Protein AF-A0ABD5DE57-F1 (afdb_monomer_lite)

Foldseek 3Di:
DAAEDEEDQDADAPVVVLVVLVVVLPDPHQEYEYEDADDPVRHNDDPVSRVVSQVVSVVSNHHYHYHDYPDPDDPVD

Secondary structure (DSSP, 8-state):
---EEPPP-S---HHHHHHHHHHHTTSS-SEEEES--S-SSS-SS-HHHHHHHHHHHHHTT-EEEE---SS---TT-

Organism: Acinetobacter baumannii (NCBI:txid470)

Structure (mmCIF, N/CA/C/O backbone):
data_AF-A0ABD5DE57-F1
#
_entry.id   AF-A0ABD5DE57-F1
#
loop_
_atom_site.group_PDB
_atom_site.id
_atom_site.type_symbol
_atom_site.label_atom_id
_atom_site.label_alt_id
_atom_site.label_comp_id
_atom_site.label_asym_id
_atom_site.label_entity_id
_atom_site.label_seq_id
_atom_site.pdbx_PDB_ins_code
_atom_site.Cartn_x
_atom_site.Cartn_y
_atom_site.Cartn_z
_atom_site.occupancy
_atom_site.B_iso_or_equiv
_atom_site.auth_seq_id
_atom_site.auth_comp_id
_atom_site.auth_asym_id
_atom_site.auth_atom_id
_atom_site.pdbx_PDB_model_num
ATOM 1 N N . MET A 1 1 ? -16.191 12.304 12.106 1.00 81.31 1 MET A N 1
ATOM 2 C CA . MET A 1 1 ? -15.919 11.936 10.697 1.00 81.31 1 MET A CA 1
ATOM 3 C C . MET A 1 1 ? -14.824 10.886 10.701 1.00 81.31 1 MET A C 1
ATOM 5 O O . MET A 1 1 ? -13.966 10.998 11.564 1.00 81.31 1 MET A O 1
ATOM 9 N N . LYS A 1 2 ? -14.877 9.881 9.816 1.00 90.50 2 LYS A N 1
ATOM 10 C CA . LYS A 1 2 ? -13.795 8.896 9.657 1.00 90.50 2 LYS A CA 1
ATOM 11 C C .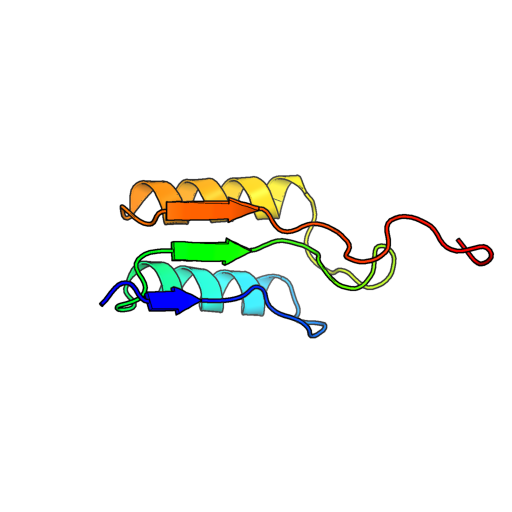 LYS A 1 2 ? -12.942 9.273 8.451 1.00 90.50 2 LYS A C 1
ATOM 13 O O . LYS A 1 2 ? -13.489 9.375 7.354 1.00 90.50 2 LYS A O 1
ATOM 18 N N . TYR A 1 3 ? -11.648 9.491 8.649 1.00 96.75 3 TYR A N 1
ATOM 19 C CA . TYR A 1 3 ? -10.729 9.876 7.575 1.00 96.75 3 TYR A CA 1
ATOM 20 C C . TYR A 1 3 ? -9.944 8.669 7.063 1.00 96.75 3 TYR A C 1
ATOM 22 O O . TYR A 1 3 ? -9.647 7.734 7.806 1.00 96.75 3 TYR A O 1
ATOM 30 N N . SER A 1 4 ? -9.613 8.678 5.774 1.00 98.00 4 SER A N 1
ATOM 31 C CA . SER A 1 4 ? -8.863 7.603 5.120 1.00 98.00 4 SER A CA 1
ATOM 32 C C . SER A 1 4 ? -7.689 8.161 4.327 1.00 98.00 4 SER A C 1
ATOM 34 O O . SER A 1 4 ? -7.840 9.162 3.627 1.00 98.00 4 SER A O 1
ATOM 36 N N . LEU A 1 5 ? -6.545 7.485 4.414 1.00 98.06 5 LEU A N 1
ATOM 37 C CA . LEU A 1 5 ? -5.376 7.727 3.574 1.00 98.06 5 LEU A CA 1
ATOM 38 C C . LEU A 1 5 ? -5.338 6.688 2.450 1.00 98.06 5 LEU A C 1
ATOM 40 O O . LEU A 1 5 ? -5.291 5.493 2.733 1.00 98.06 5 LEU A O 1
ATOM 44 N N . GLY A 1 6 ? -5.375 7.134 1.193 1.00 97.50 6 GLY A N 1
ATOM 45 C CA . GLY A 1 6 ? -5.285 6.253 0.022 1.00 97.50 6 GLY A CA 1
ATOM 46 C C . GLY A 1 6 ? -3.878 5.673 -0.202 1.00 97.50 6 GLY A C 1
ATOM 47 O O . GLY A 1 6 ? -2.914 6.189 0.368 1.00 97.50 6 GLY A O 1
ATOM 48 N N . PRO A 1 7 ? -3.742 4.636 -1.054 1.00 96.69 7 PRO A N 1
ATOM 49 C CA . PRO A 1 7 ? -2.439 4.078 -1.394 1.00 96.69 7 PRO A CA 1
ATOM 50 C C . P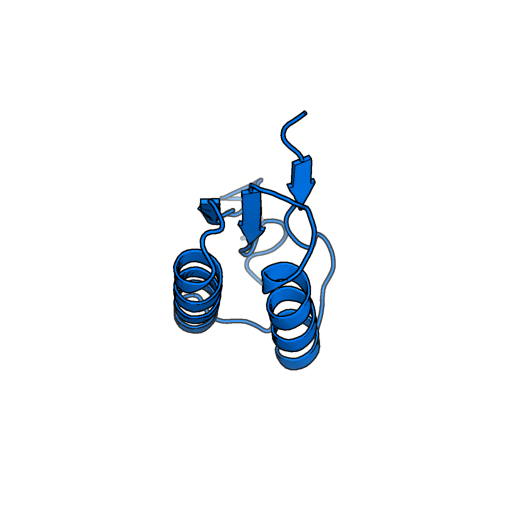RO A 1 7 ? -1.647 5.051 -2.276 1.00 96.69 7 PRO A C 1
ATOM 52 O O . PRO A 1 7 ? -2.213 5.865 -3.009 1.00 96.69 7 PRO A O 1
ATOM 55 N N . VAL A 1 8 ? -0.320 4.944 -2.240 1.00 96.12 8 VAL A N 1
ATOM 56 C CA . VAL A 1 8 ? 0.565 5.746 -3.095 1.00 96.12 8 VAL A CA 1
ATOM 57 C C . VAL A 1 8 ? 0.414 5.309 -4.557 1.00 96.12 8 VAL A C 1
ATOM 59 O O . VAL A 1 8 ? 0.608 4.144 -4.888 1.00 96.12 8 VAL A O 1
ATOM 62 N N . LEU A 1 9 ? 0.081 6.258 -5.437 1.00 95.00 9 LEU A N 1
ATOM 63 C CA . LEU A 1 9 ? -0.180 6.015 -6.868 1.00 95.00 9 LEU A CA 1
ATOM 64 C C . LEU A 1 9 ? 1.021 6.325 -7.778 1.00 95.00 9 LEU A C 1
ATOM 66 O O . LEU A 1 9 ? 0.891 6.369 -9.001 1.00 95.00 9 LEU A O 1
ATOM 70 N N . TYR A 1 10 ? 2.189 6.571 -7.191 1.00 92.75 10 TYR A N 1
ATOM 71 C CA . TYR A 1 10 ? 3.408 6.935 -7.905 1.00 92.75 10 TYR A CA 1
ATOM 72 C C . TYR A 1 10 ? 4.535 5.966 -7.573 1.00 92.75 10 TYR A C 1
ATOM 74 O O . TYR A 1 10 ? 4.563 5.356 -6.506 1.00 92.75 10 TYR A O 1
ATOM 82 N N . TYR A 1 11 ? 5.502 5.860 -8.484 1.00 93.12 11 TYR A N 1
ATOM 83 C CA . TYR A 1 11 ? 6.723 5.118 -8.203 1.00 93.12 11 TYR A CA 1
ATOM 84 C C . TYR A 1 11 ? 7.537 5.850 -7.137 1.00 93.12 11 TYR A C 1
ATOM 86 O O . TYR A 1 11 ? 8.106 6.904 -7.426 1.00 93.12 11 TYR A O 1
ATOM 94 N N . TRP A 1 12 ? 7.635 5.256 -5.951 1.00 95.38 12 TRP A N 1
ATOM 95 C CA . TRP A 1 12 ? 8.543 5.673 -4.888 1.00 95.38 12 TRP A CA 1
ATOM 96 C C . TRP A 1 12 ? 9.532 4.546 -4.561 1.00 95.38 12 TRP A C 1
ATOM 98 O O . TRP A 1 12 ? 9.146 3.371 -4.570 1.00 95.38 12 TRP A O 1
ATOM 108 N N . PRO A 1 13 ?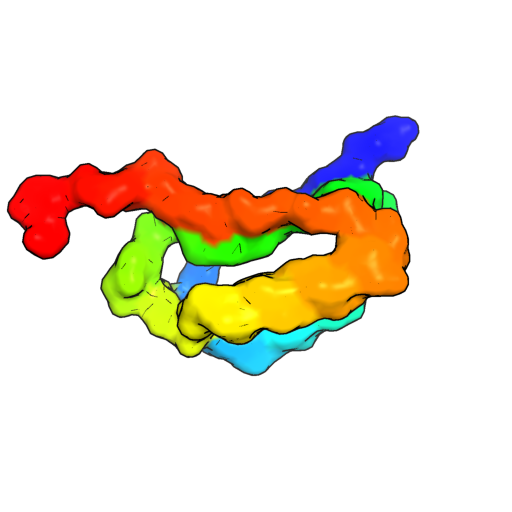 10.805 4.876 -4.267 1.00 95.25 13 PRO A N 1
ATOM 109 C CA . PRO A 1 13 ? 11.730 3.928 -3.660 1.00 95.25 13 PRO A CA 1
ATOM 110 C C . PRO A 1 13 ? 11.160 3.355 -2.357 1.00 95.25 13 PRO A C 1
ATOM 112 O O . PRO A 1 13 ? 10.373 4.010 -1.672 1.00 95.25 13 PRO A O 1
ATOM 115 N N . LYS A 1 14 ? 11.585 2.138 -2.003 1.00 95.25 14 LYS A N 1
ATOM 116 C CA . LYS A 1 14 ? 11.099 1.428 -0.810 1.00 95.25 14 LYS A CA 1
ATOM 117 C C . LYS A 1 14 ? 11.258 2.258 0.472 1.00 95.25 14 LYS A C 1
ATOM 119 O O . LYS A 1 14 ? 10.287 2.401 1.200 1.00 95.25 14 LYS A O 1
ATOM 124 N N . GLU A 1 15 ? 12.429 2.852 0.685 1.00 96.94 15 GLU A N 1
ATOM 125 C CA . GLU A 1 15 ? 12.735 3.681 1.864 1.00 96.94 15 GLU A CA 1
ATOM 126 C C . GLU A 1 15 ? 11.754 4.856 2.007 1.00 96.94 15 GLU A C 1
ATOM 128 O O . GLU A 1 15 ? 11.170 5.065 3.063 1.00 96.94 15 GLU A O 1
ATOM 133 N N . THR A 1 16 ? 11.449 5.548 0.904 1.00 97.56 16 THR A N 1
ATOM 134 C CA . THR A 1 16 ? 10.468 6.643 0.899 1.00 97.56 16 THR A CA 1
ATOM 135 C C . THR A 1 16 ? 9.060 6.170 1.278 1.00 97.56 16 THR A C 1
ATOM 137 O O . THR A 1 16 ? 8.329 6.890 1.955 1.00 97.56 16 THR A O 1
ATOM 140 N N . LEU A 1 17 ? 8.655 4.969 0.846 1.00 96.62 17 LEU A N 1
ATOM 141 C CA . LEU A 1 17 ? 7.372 4.383 1.249 1.00 96.62 17 LEU A CA 1
ATOM 142 C C . LEU A 1 17 ? 7.362 4.016 2.734 1.00 96.62 17 LEU A C 1
ATOM 144 O O . LEU A 1 17 ? 6.372 4.284 3.411 1.00 96.62 17 LEU A O 1
ATOM 148 N N . GLU A 1 18 ? 8.444 3.424 3.236 1.00 97.25 18 GLU A N 1
ATOM 149 C CA . GLU A 1 18 ? 8.576 3.051 4.646 1.00 97.25 18 GLU A CA 1
ATOM 150 C C . GLU A 1 18 ? 8.483 4.288 5.547 1.00 97.25 18 GLU A C 1
ATOM 152 O O . GLU A 1 18 ? 7.643 4.314 6.449 1.00 97.25 18 GLU A O 1
ATOM 157 N N . ASP A 1 19 ? 9.232 5.348 5.240 1.00 98.00 19 ASP A N 1
ATOM 158 C CA . ASP A 1 19 ? 9.192 6.619 5.974 1.00 98.00 19 ASP A CA 1
ATOM 159 C C . ASP A 1 19 ? 7.800 7.262 5.953 1.00 98.00 19 ASP A C 1
ATOM 161 O O . ASP A 1 19 ? 7.327 7.818 6.951 1.00 98.00 19 ASP A O 1
ATOM 165 N N . PHE A 1 20 ? 7.113 7.187 4.811 1.00 98.00 20 PHE A N 1
ATOM 166 C CA . PHE A 1 20 ? 5.762 7.713 4.667 1.00 98.00 20 PHE A CA 1
ATOM 167 C C . PHE A 1 20 ? 4.758 6.958 5.545 1.00 98.00 20 PHE A C 1
ATOM 169 O O . PHE A 1 20 ? 3.979 7.581 6.270 1.00 98.00 20 PHE A O 1
ATOM 176 N N . TYR A 1 21 ? 4.776 5.621 5.528 1.00 97.88 21 TYR A N 1
ATOM 177 C CA . TYR A 1 21 ? 3.849 4.833 6.342 1.00 97.88 21 TYR A CA 1
ATOM 178 C C . TYR A 1 21 ? 4.199 4.859 7.834 1.00 97.88 21 TYR A C 1
ATOM 180 O O . TYR A 1 21 ? 3.288 4.818 8.662 1.00 97.88 21 TYR A O 1
ATOM 188 N N . GLN A 1 22 ? 5.471 5.028 8.206 1.00 97.38 22 GLN A N 1
ATOM 189 C CA . GLN A 1 22 ? 5.848 5.310 9.595 1.00 97.38 22 GLN A CA 1
ATOM 190 C C . GLN A 1 22 ? 5.205 6.608 10.103 1.00 97.38 22 GLN A C 1
ATOM 192 O O . GLN A 1 22 ? 4.659 6.642 11.206 1.00 97.38 22 GLN A O 1
ATOM 197 N N . GLN A 1 23 ? 5.191 7.666 9.288 1.00 97.81 23 GLN A N 1
ATOM 198 C CA . GLN A 1 23 ? 4.484 8.905 9.627 1.00 97.81 23 GLN A CA 1
ATOM 199 C C . GLN A 1 23 ? 2.959 8.707 9.641 1.00 97.81 23 GLN A C 1
ATOM 201 O O . GLN A 1 23 ? 2.275 9.205 10.540 1.00 97.81 23 GLN A O 1
ATOM 206 N N . ALA A 1 24 ? 2.417 7.929 8.697 1.00 97.69 24 ALA A N 1
ATOM 207 C CA . ALA A 1 24 ? 0.987 7.631 8.618 1.00 97.69 24 ALA A CA 1
ATOM 208 C C . ALA A 1 24 ? 0.454 6.892 9.859 1.00 97.69 24 ALA A C 1
ATOM 210 O O . ALA A 1 24 ? -0.705 7.090 10.235 1.00 97.69 24 ALA A O 1
ATOM 211 N N . ALA A 1 25 ? 1.292 6.107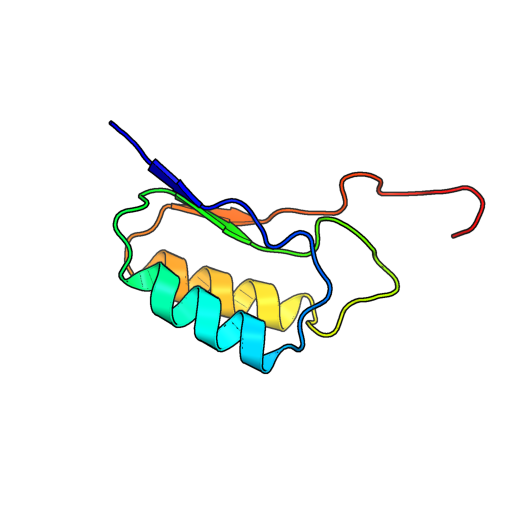 10.545 1.00 97.44 25 ALA A N 1
ATOM 212 C CA . ALA A 1 25 ? 0.934 5.450 11.803 1.00 97.44 25 ALA A CA 1
ATOM 213 C C . ALA A 1 25 ? 0.448 6.443 12.878 1.00 97.44 25 ALA A C 1
ATOM 215 O O . ALA A 1 25 ? -0.415 6.091 13.682 1.00 97.44 25 ALA A O 1
ATOM 216 N N . ASN A 1 26 ? 0.946 7.685 12.844 1.00 96.62 26 ASN A N 1
ATOM 217 C CA . ASN A 1 26 ? 0.650 8.744 13.813 1.00 96.62 26 ASN A CA 1
ATOM 218 C C . ASN A 1 26 ? -0.302 9.827 13.277 1.00 96.62 26 ASN A C 1
ATOM 220 O O . ASN A 1 26 ? -0.630 10.770 13.995 1.00 96.62 26 ASN A O 1
ATOM 224 N N . CYS A 1 27 ? -0.751 9.728 12.022 1.00 95.88 27 CYS A N 1
ATOM 225 C CA . CYS A 1 27 ? -1.664 10.716 11.449 1.00 95.88 27 CYS A CA 1
ATOM 226 C C . CYS A 1 27 ? -3.099 10.557 11.988 1.00 95.88 27 CYS A C 1
ATOM 228 O O . CYS A 1 27 ? -3.437 9.565 12.637 1.00 95.88 27 CYS A O 1
ATOM 230 N N . SER A 1 28 ? -3.975 11.518 11.693 1.00 96.19 28 SER A N 1
ATOM 231 C CA . SER A 1 28 ? -5.378 11.511 12.135 1.00 96.19 28 SER A CA 1
ATOM 232 C C . SER A 1 28 ? -6.299 10.590 11.327 1.00 96.19 28 SER A C 1
ATOM 234 O O . SER A 1 28 ? -7.471 10.468 11.673 1.00 96.19 28 SER A O 1
ATOM 236 N N . ALA A 1 29 ? -5.811 9.944 10.262 1.00 97.69 29 ALA A N 1
ATOM 237 C CA . ALA A 1 29 ? -6.617 9.000 9.495 1.00 97.69 29 ALA A CA 1
ATOM 238 C C . ALA A 1 29 ? -6.892 7.727 10.307 1.00 97.69 29 ALA A C 1
ATOM 240 O O . ALA A 1 29 ? -6.002 7.195 10.976 1.00 97.69 29 ALA A O 1
ATOM 241 N N . ASP A 1 30 ? -8.122 7.227 10.225 1.00 97.94 30 ASP A N 1
ATOM 242 C CA . ASP A 1 30 ? -8.552 5.993 10.885 1.00 97.94 30 ASP A CA 1
ATOM 243 C C . ASP A 1 30 ? -8.198 4.762 10.044 1.00 97.94 30 ASP A C 1
ATOM 245 O O . ASP A 1 30 ? -7.878 3.700 10.576 1.00 97.94 30 ASP A O 1
ATOM 249 N N . THR A 1 31 ? -8.276 4.903 8.715 1.00 98.50 31 THR A N 1
ATOM 250 C CA . THR A 1 31 ? -8.009 3.833 7.747 1.00 98.50 31 THR A CA 1
ATOM 251 C C . THR A 1 31 ? -6.836 4.187 6.846 1.00 98.50 31 THR A C 1
ATOM 253 O O . THR A 1 31 ? -6.802 5.273 6.268 1.00 98.50 31 THR A O 1
ATOM 256 N N . ILE A 1 32 ? -5.897 3.256 6.693 1.00 98.56 32 ILE A N 1
ATOM 257 C CA . ILE A 1 32 ? -4.728 3.394 5.827 1.00 98.56 32 ILE A CA 1
ATOM 258 C C . ILE A 1 32 ? -4.788 2.323 4.742 1.00 98.56 32 ILE A C 1
ATOM 260 O O . ILE A 1 32 ? -4.814 1.126 5.034 1.00 98.56 32 ILE A O 1
ATOM 264 N N . TYR A 1 33 ? -4.794 2.762 3.490 1.00 98.31 33 TYR A N 1
ATOM 265 C CA . TYR A 1 33 ? -4.666 1.899 2.328 1.00 98.31 33 TYR A CA 1
ATOM 266 C C . TYR A 1 33 ? -3.198 1.861 1.906 1.00 98.31 33 TYR A C 1
ATOM 268 O O . TYR A 1 33 ? -2.576 2.907 1.738 1.00 98.31 33 TYR A O 1
ATOM 276 N N . LEU A 1 34 ? -2.642 0.666 1.722 1.00 97.44 34 LEU A N 1
ATOM 277 C CA . LEU A 1 34 ? -1.275 0.476 1.229 1.00 97.44 34 LEU A CA 1
ATOM 278 C C . LEU A 1 34 ? -1.173 -0.740 0.318 1.00 97.44 34 LEU A C 1
ATOM 280 O O . LEU A 1 34 ? -1.989 -1.650 0.410 1.00 97.44 34 LEU A O 1
ATOM 284 N N . GLY A 1 35 ? -0.156 -0.780 -0.534 1.00 96.25 35 GLY A N 1
ATOM 285 C CA . GLY A 1 35 ? 0.063 -1.859 -1.492 1.00 96.25 35 GLY A CA 1
ATOM 286 C C . GLY A 1 35 ? 0.343 -1.333 -2.894 1.00 96.25 35 GLY A C 1
ATOM 287 O O . GLY A 1 35 ? 0.340 -0.126 -3.135 1.00 96.25 35 GLY A O 1
ATOM 288 N N . GLU A 1 36 ? 0.590 -2.256 -3.820 1.00 94.94 36 GLU A N 1
ATOM 289 C CA . GLU A 1 36 ? 0.826 -1.935 -5.227 1.00 94.94 36 GLU A CA 1
ATOM 290 C C . GLU A 1 36 ? -0.507 -1.897 -5.983 1.00 94.94 36 GLU A C 1
ATOM 292 O O . GLU A 1 36 ? -1.103 -2.944 -6.235 1.00 94.94 36 GLU A O 1
ATOM 297 N N . ALA A 1 37 ? -0.966 -0.693 -6.336 1.00 93.69 37 ALA A N 1
ATOM 298 C CA . ALA A 1 37 ? -2.242 -0.469 -7.018 1.00 93.69 37 ALA A CA 1
ATOM 299 C C . ALA A 1 37 ? -2.107 -0.133 -8.515 1.00 93.69 37 ALA A C 1
ATOM 301 O O . ALA A 1 37 ? -3.116 -0.096 -9.222 1.00 93.69 37 ALA A O 1
ATOM 302 N N . VAL A 1 38 ? -0.888 0.116 -9.006 1.00 91.44 38 VAL A N 1
ATOM 303 C CA . VAL A 1 38 ? -0.646 0.750 -10.307 1.00 91.44 38 VAL A CA 1
ATOM 304 C C . VAL A 1 38 ? 0.006 -0.203 -11.304 1.00 91.44 38 VAL A C 1
ATOM 306 O O . VAL A 1 38 ? -0.542 -0.416 -12.383 1.00 91.44 38 VAL A O 1
ATOM 309 N N . CYS A 1 39 ? 1.182 -0.758 -10.997 1.00 88.12 39 CYS A N 1
ATOM 310 C CA . CYS A 1 39 ? 1.971 -1.520 -11.965 1.00 88.12 39 CYS A CA 1
ATOM 311 C C . CYS A 1 39 ? 2.717 -2.700 -11.333 1.00 88.12 39 CYS A C 1
ATOM 313 O O . CYS A 1 39 ? 3.553 -2.529 -10.449 1.00 88.12 39 CYS A O 1
ATOM 315 N N . SER A 1 40 ? 2.519 -3.904 -11.881 1.00 87.00 40 SER A N 1
ATOM 316 C CA . SER A 1 40 ? 3.242 -5.116 -11.467 1.00 87.00 40 SER A CA 1
ATOM 317 C C . SER A 1 40 ? 4.747 -5.052 -11.766 1.00 87.00 40 SER A C 1
ATOM 319 O O . SER A 1 40 ? 5.551 -5.637 -11.034 1.00 87.00 40 SER A O 1
ATOM 321 N N . LYS A 1 41 ? 5.134 -4.324 -12.825 1.00 85.44 41 LYS A N 1
ATOM 322 C CA . LYS A 1 41 ? 6.504 -4.277 -13.365 1.00 85.44 41 LYS A CA 1
ATOM 323 C C . LYS A 1 41 ? 7.361 -3.158 -12.763 1.00 85.44 41 LYS A C 1
ATOM 325 O O . LYS A 1 41 ? 8.570 -3.323 -12.630 1.00 85.44 41 LYS A O 1
ATOM 330 N N . ARG A 1 42 ? 6.762 -2.026 -12.380 1.00 83.62 42 ARG A N 1
ATOM 331 C CA . ARG A 1 42 ? 7.483 -0.834 -11.897 1.00 83.62 42 ARG A CA 1
ATOM 332 C C . ARG A 1 42 ? 7.304 -0.639 -10.389 1.00 83.62 42 ARG A C 1
ATOM 334 O O . ARG A 1 42 ? 6.810 0.397 -9.957 1.00 83.62 42 ARG A O 1
ATOM 341 N N . ARG A 1 43 ? 7.738 -1.625 -9.599 1.00 85.69 43 ARG A N 1
ATOM 342 C CA . ARG A 1 43 ? 7.694 -1.584 -8.127 1.00 85.69 43 ARG A CA 1
ATOM 343 C C . ARG A 1 43 ? 9.079 -1.756 -7.508 1.00 85.69 43 ARG A C 1
ATOM 345 O O . ARG A 1 43 ? 9.863 -2.582 -7.970 1.00 85.69 43 ARG A O 1
ATOM 352 N N . ALA A 1 44 ? 9.352 -1.015 -6.437 1.00 89.00 44 ALA A N 1
ATOM 353 C CA . ALA A 1 44 ? 10.552 -1.190 -5.612 1.00 89.00 44 ALA A CA 1
ATOM 354 C C . ALA A 1 44 ? 10.311 -2.123 -4.405 1.00 89.00 44 ALA A C 1
ATOM 356 O O . ALA A 1 44 ? 11.247 -2.730 -3.889 1.00 89.00 44 ALA A O 1
ATOM 357 N N . THR A 1 45 ? 9.054 -2.260 -3.977 1.00 94.25 45 THR A N 1
ATOM 358 C CA . THR A 1 45 ? 8.659 -2.938 -2.734 1.00 94.25 45 THR A CA 1
ATOM 359 C C . THR A 1 45 ? 8.059 -4.312 -3.026 1.00 94.25 45 THR A C 1
ATOM 361 O O . THR A 1 45 ? 7.184 -4.453 -3.888 1.00 94.25 45 THR A O 1
ATOM 364 N N . LYS A 1 46 ? 8.523 -5.351 -2.320 1.00 93.56 46 LYS A N 1
ATOM 365 C CA . LYS A 1 46 ? 8.014 -6.722 -2.480 1.00 93.56 46 LYS A CA 1
ATOM 366 C C . LYS A 1 46 ? 6.765 -6.943 -1.627 1.00 93.56 46 LYS A C 1
ATOM 368 O O . LYS A 1 46 ? 6.509 -6.220 -0.674 1.00 93.56 46 LYS A O 1
ATOM 373 N N . VAL A 1 47 ? 6.006 -7.996 -1.936 1.00 93.38 47 VAL A N 1
ATOM 374 C CA . VAL A 1 47 ? 4.788 -8.352 -1.182 1.00 93.38 47 VAL A CA 1
ATOM 375 C C . VAL A 1 47 ? 5.078 -8.534 0.312 1.00 93.38 47 VAL A C 1
ATOM 377 O O . VAL A 1 47 ? 4.339 -8.003 1.127 1.00 93.38 47 VAL A O 1
ATOM 380 N N . GLY A 1 48 ? 6.168 -9.218 0.677 1.00 95.81 48 GLY A N 1
ATOM 381 C CA . GLY A 1 48 ? 6.544 -9.398 2.085 1.00 95.81 48 GLY A CA 1
ATOM 382 C C . GLY A 1 48 ? 6.734 -8.070 2.823 1.00 95.81 48 GLY A C 1
ATOM 383 O O . GLY A 1 48 ? 6.197 -7.898 3.910 1.00 95.81 48 GLY A O 1
ATOM 384 N N . ASP A 1 49 ? 7.395 -7.102 2.187 1.00 96.12 49 ASP A N 1
ATOM 385 C CA . ASP A 1 49 ? 7.610 -5.770 2.762 1.00 96.12 49 ASP A CA 1
ATOM 386 C C . ASP A 1 49 ? 6.284 -5.016 2.964 1.00 96.12 49 ASP A C 1
ATOM 388 O O . ASP A 1 49 ? 6.076 -4.377 3.994 1.00 96.12 49 ASP A O 1
ATOM 392 N N . TRP A 1 50 ? 5.345 -5.140 2.016 1.00 96.94 50 TRP A N 1
ATOM 393 C CA . TRP A 1 50 ? 3.996 -4.585 2.168 1.00 96.94 50 TRP A CA 1
ATOM 394 C C . TRP A 1 50 ? 3.256 -5.169 3.370 1.00 96.94 50 TRP A C 1
ATOM 396 O O . TRP A 1 50 ? 2.607 -4.431 4.110 1.00 96.94 50 TRP A O 1
ATOM 406 N N . ILE A 1 51 ? 3.364 -6.483 3.577 1.00 97.75 51 ILE A N 1
ATOM 407 C CA . ILE A 1 51 ? 2.740 -7.160 4.716 1.00 97.75 51 ILE A CA 1
ATOM 408 C C . ILE A 1 51 ? 3.364 -6.707 6.043 1.00 97.75 51 ILE A C 1
ATOM 410 O O . ILE A 1 51 ? 2.629 -6.482 7.003 1.00 97.75 51 ILE A O 1
ATOM 414 N N . GLU A 1 52 ? 4.683 -6.520 6.114 1.00 97.62 52 GLU A N 1
ATOM 415 C CA . GLU A 1 52 ? 5.341 -6.037 7.337 1.00 97.62 52 GLU A CA 1
ATOM 416 C C . GLU A 1 52 ? 4.971 -4.583 7.676 1.00 97.62 52 GLU A C 1
ATOM 418 O O . GLU A 1 52 ? 4.649 -4.278 8.831 1.00 97.62 52 GLU A O 1
ATOM 423 N N . MET A 1 53 ? 4.897 -3.694 6.677 1.00 97.50 53 MET A N 1
ATOM 424 C CA . MET A 1 53 ? 4.365 -2.339 6.883 1.00 97.50 53 MET A CA 1
ATOM 425 C C . MET A 1 53 ? 2.903 -2.374 7.348 1.00 97.50 53 MET A C 1
ATOM 427 O O . MET A 1 53 ? 2.528 -1.656 8.275 1.00 97.50 53 MET A O 1
ATOM 431 N N . ALA A 1 54 ? 2.080 -3.248 6.759 1.00 98.12 54 ALA A N 1
ATOM 432 C CA . ALA A 1 54 ? 0.674 -3.389 7.128 1.00 98.12 54 ALA A CA 1
ATOM 433 C C . ALA A 1 54 ? 0.500 -3.843 8.585 1.00 98.12 54 ALA A C 1
ATOM 435 O O . ALA A 1 54 ? -0.337 -3.297 9.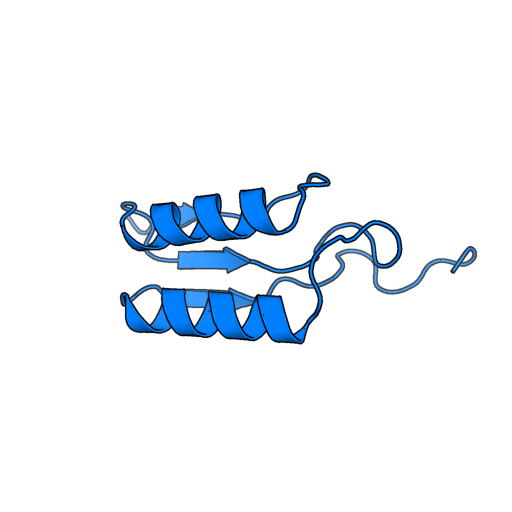301 1.00 98.12 54 ALA A O 1
ATOM 436 N N . LYS A 1 55 ? 1.315 -4.800 9.048 1.00 98.06 55 LYS A N 1
ATOM 437 C CA . LYS A 1 55 ? 1.322 -5.239 10.453 1.00 98.06 55 LYS A CA 1
ATOM 438 C C . LYS A 1 55 ? 1.708 -4.104 11.396 1.00 98.06 55 LYS A C 1
ATOM 440 O O . LYS A 1 55 ? 1.040 -3.912 12.408 1.00 98.06 55 LYS A O 1
ATOM 445 N N . THR A 1 56 ? 2.744 -3.342 11.047 1.00 97.38 56 THR A N 1
ATOM 446 C CA . THR A 1 56 ? 3.203 -2.194 11.844 1.00 97.38 56 THR A CA 1
ATOM 447 C C . THR A 1 56 ? 2.103 -1.139 11.991 1.00 97.38 56 THR A C 1
ATOM 449 O O . THR A 1 56 ? 1.818 -0.694 13.100 1.00 97.38 56 THR A O 1
ATOM 452 N N . LEU A 1 57 ? 1.422 -0.792 10.894 1.00 98.19 57 LEU A N 1
ATOM 453 C CA . LEU A 1 57 ? 0.289 0.140 10.909 1.00 98.19 57 LEU A CA 1
ATOM 454 C C . LEU A 1 57 ? -0.911 -0.399 11.701 1.00 98.19 57 LEU A C 1
ATOM 456 O O . LEU A 1 57 ? -1.555 0.340 12.441 1.00 98.19 57 LEU A O 1
ATOM 460 N N . ALA A 1 58 ? -1.223 -1.689 11.567 1.00 98.06 58 ALA A N 1
ATOM 461 C CA . ALA A 1 58 ? -2.322 -2.301 12.308 1.00 98.06 58 ALA A CA 1
ATOM 462 C C . ALA A 1 58 ? -2.041 -2.298 13.820 1.00 98.06 58 ALA A C 1
ATOM 464 O O . ALA A 1 58 ? -2.938 -2.029 14.619 1.00 98.06 58 ALA A O 1
ATOM 465 N N . ALA A 1 59 ? -0.783 -2.520 14.216 1.00 98.06 59 ALA A N 1
ATOM 466 C CA . ALA A 1 59 ? -0.347 -2.452 15.608 1.00 98.06 59 ALA A CA 1
ATOM 467 C C . ALA A 1 59 ? -0.458 -1.038 16.211 1.00 98.06 59 ALA A C 1
ATOM 469 O O . ALA A 1 59 ? -0.600 -0.919 17.426 1.00 98.06 59 ALA A O 1
ATOM 470 N N . SER A 1 60 ? -0.467 0.026 15.395 1.00 97.19 60 SER A N 1
ATOM 471 C CA . SER A 1 60 ? -0.727 1.398 15.862 1.00 97.19 60 SER A CA 1
ATOM 472 C C . SER A 1 6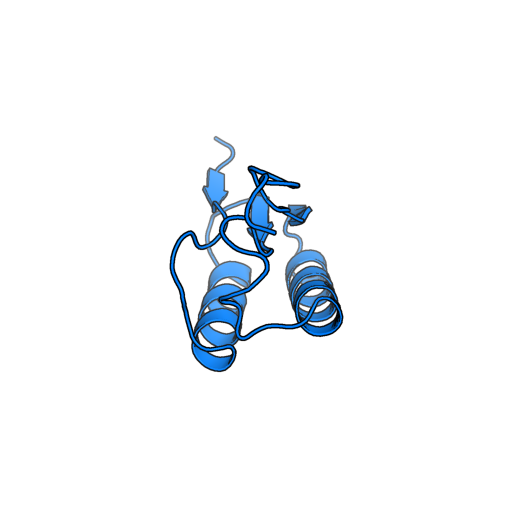0 ? -2.221 1.742 15.978 1.00 97.19 60 SER A C 1
ATOM 474 O O . SER A 1 60 ? -2.584 2.897 16.204 1.00 97.19 60 SER A O 1
ATOM 476 N N . GLY A 1 61 ? -3.106 0.748 15.836 1.00 97.19 61 GLY A N 1
ATOM 477 C CA . GLY A 1 61 ? -4.555 0.903 15.973 1.00 97.19 61 GLY A CA 1
ATOM 478 C C . GLY A 1 61 ? -5.258 1.399 14.708 1.00 97.19 61 GLY A C 1
ATOM 479 O O . GLY A 1 61 ? -6.443 1.728 14.767 1.00 97.19 61 GLY A O 1
ATOM 480 N N . LYS A 1 62 ? -4.562 1.460 13.564 1.00 98.12 62 LYS A N 1
ATOM 481 C CA . LYS A 1 62 ? -5.173 1.816 12.276 1.00 98.12 62 LYS A CA 1
ATOM 482 C C . LYS A 1 62 ? -5.942 0.637 11.697 1.00 98.12 62 LYS A C 1
ATOM 484 O O . LYS A 1 62 ? -5.497 -0.508 11.761 1.00 98.12 62 LYS A O 1
ATOM 489 N N . GLN A 1 63 ? -7.059 0.922 11.035 1.00 98.38 63 GLN A N 1
ATOM 490 C CA . GLN A 1 63 ? -7.642 -0.039 10.109 1.00 98.38 63 GLN A CA 1
ATOM 491 C C . GLN A 1 63 ? -6.779 -0.067 8.846 1.00 98.38 63 GLN A C 1
ATOM 493 O O . GLN A 1 63 ? -6.629 0.946 8.168 1.00 98.38 63 GLN A O 1
ATOM 498 N N . VAL A 1 64 ? -6.210 -1.221 8.521 1.00 98.44 64 VAL A N 1
ATOM 499 C CA . VAL A 1 64 ? -5.303 -1.358 7.379 1.00 98.44 64 VAL A CA 1
ATOM 500 C C . VAL A 1 64 ? -5.991 -2.104 6.245 1.00 98.44 64 VAL A C 1
ATOM 502 O O . VAL A 1 64 ? -6.569 -3.168 6.462 1.00 98.44 64 VAL A O 1
ATOM 505 N N . VAL A 1 65 ? -5.924 -1.552 5.034 1.00 98.25 65 VAL A N 1
ATOM 506 C CA . VAL A 1 65 ? -6.483 -2.156 3.820 1.00 98.25 65 VAL A CA 1
ATOM 507 C C . VAL A 1 65 ? -5.373 -2.365 2.796 1.00 98.25 65 VAL A C 1
ATOM 509 O O . VAL A 1 65 ? -4.739 -1.414 2.341 1.00 98.25 65 VAL A O 1
ATOM 512 N N . LEU A 1 66 ? -5.151 -3.620 2.405 1.00 97.62 66 LEU A N 1
ATOM 513 C CA . LEU A 1 66 ? -4.200 -3.952 1.349 1.00 97.62 66 LEU A CA 1
ATOM 514 C C . LEU A 1 66 ? -4.825 -3.702 -0.025 1.00 97.62 66 LEU A C 1
ATOM 516 O O . LEU A 1 66 ? -5.807 -4.336 -0.406 1.00 97.62 66 LEU A O 1
ATOM 520 N N . SER A 1 67 ? -4.234 -2.771 -0.761 1.00 96.25 67 SER A N 1
ATOM 521 C CA . SER A 1 67 ? -4.586 -2.438 -2.136 1.00 96.25 67 SER A CA 1
ATOM 522 C C . SER A 1 67 ? -3.769 -3.289 -3.104 1.00 96.25 67 SER A C 1
ATOM 524 O O . SER A 1 67 ? -2.588 -3.556 -2.880 1.00 96.25 67 SER A O 1
ATOM 526 N N . THR A 1 68 ? -4.411 -3.719 -4.184 1.00 93.69 68 THR A N 1
ATOM 527 C CA . THR A 1 68 ? -3.792 -4.515 -5.250 1.00 93.69 68 THR A CA 1
ATOM 528 C C . THR A 1 68 ? -4.031 -3.843 -6.596 1.00 93.69 68 THR A C 1
ATOM 530 O O . THR A 1 68 ? -4.729 -2.828 -6.663 1.00 93.69 68 THR A O 1
ATOM 533 N N . LEU A 1 69 ? -3.427 -4.386 -7.654 1.00 93.62 69 LEU A N 1
ATOM 534 C CA . LEU A 1 69 ? -3.466 -3.817 -8.997 1.00 93.62 69 LEU A CA 1
ATOM 535 C C . LEU A 1 69 ? -4.901 -3.513 -9.434 1.00 93.62 69 LEU A C 1
ATOM 537 O O . LEU A 1 69 ? -5.743 -4.409 -9.478 1.00 93.62 69 LEU A O 1
ATOM 541 N N . ALA A 1 70 ? -5.154 -2.260 -9.816 1.00 90.88 70 ALA A N 1
ATOM 542 C CA . ALA A 1 70 ? -6.444 -1.857 -10.371 1.00 90.88 70 ALA A CA 1
ATOM 543 C C . ALA A 1 70 ? -6.762 -2.604 -11.682 1.00 90.88 70 ALA A C 1
ATOM 545 O O . ALA A 1 70 ? -7.920 -2.909 -11.960 1.00 90.88 70 ALA A O 1
ATOM 546 N N . LEU A 1 71 ? -5.725 -2.932 -12.461 1.00 89.38 71 LEU A N 1
ATOM 547 C CA . LEU A 1 71 ? -5.791 -3.819 -13.617 1.00 89.38 71 LEU A CA 1
ATOM 548 C C . LEU A 1 71 ? -4.837 -4.996 -13.394 1.00 89.38 71 LEU A C 1
ATOM 550 O O . LEU A 1 71 ? -3.622 -4.821 -13.398 1.00 89.38 71 LEU A O 1
ATOM 554 N N . VAL A 1 72 ? -5.398 -6.188 -13.188 1.00 83.88 72 VAL A N 1
ATOM 555 C CA . VAL A 1 72 ? -4.628 -7.399 -12.847 1.00 83.88 72 VAL A CA 1
ATOM 556 C C . VAL A 1 72 ? -3.955 -8.032 -14.065 1.00 83.88 72 VAL A C 1
ATOM 558 O O . VAL A 1 72 ? -2.959 -8.723 -13.896 1.00 83.88 72 VAL A O 1
ATOM 561 N N . GLN A 1 73 ? -4.493 -7.813 -15.269 1.00 79.38 73 GLN A N 1
ATOM 562 C CA . GLN A 1 73 ? -3.957 -8.397 -16.493 1.00 79.38 73 GLN A CA 1
ATOM 563 C C . GLN A 1 73 ? -4.137 -7.458 -17.687 1.00 79.38 73 GLN A C 1
ATOM 565 O O . GLN A 1 73 ? -5.199 -6.857 -17.861 1.00 79.38 73 GLN A O 1
ATOM 570 N N . ALA A 1 74 ? -3.116 -7.367 -18.537 1.00 79.31 74 ALA A N 1
ATOM 571 C CA . ALA A 1 74 ? -3.178 -6.691 -19.832 1.00 79.31 74 ALA A CA 1
ATOM 572 C C . ALA A 1 74 ? -2.604 -7.593 -20.933 1.00 79.31 74 ALA A C 1
ATOM 574 O O . ALA A 1 74 ? -1.741 -8.422 -20.672 1.00 79.31 74 ALA A O 1
ATOM 575 N N . SER A 1 75 ? -3.025 -7.412 -22.188 1.00 77.75 75 SER A N 1
ATOM 576 C CA . SER A 1 75 ? -2.510 -8.206 -23.320 1.00 77.75 75 SER A CA 1
ATOM 577 C C . SER A 1 75 ? -0.996 -8.059 -23.547 1.00 77.75 75 SER A C 1
ATOM 579 O O . SER A 1 75 ? -0.400 -8.866 -24.249 1.00 77.75 75 SER A O 1
ATOM 581 N N . SER A 1 76 ? -0.385 -7.012 -22.987 1.00 70.69 76 SER A N 1
ATOM 582 C CA . SER A 1 76 ? 1.055 -6.729 -23.021 1.00 70.69 76 SER A CA 1
ATOM 583 C C . SER A 1 76 ? 1.828 -7.287 -21.818 1.00 70.69 76 SER A C 1
ATOM 585 O O . SER A 1 76 ? 2.989 -6.915 -21.610 1.00 70.69 76 SER A O 1
ATOM 587 N N . GLU A 1 77 ? 1.167 -8.040 -20.937 1.00 60.22 77 GLU A N 1
ATOM 588 C CA . GLU A 1 77 ? 1.801 -8.590 -19.741 1.00 60.22 77 GLU A CA 1
ATOM 589 C C . GLU A 1 77 ? 2.731 -9.757 -20.051 1.00 60.22 77 GLU A C 1
ATOM 591 O O . GLU A 1 77 ? 2.322 -10.684 -20.783 1.00 60.22 77 GLU A O 1
#

pLDDT: mean 93.74, std 6.88, range [60.22, 98.56]

Radius of gyration: 12.77 Å; chains: 1; bounding box: 29×21×39 Å

Sequence (77 aa):
MKYSLGPVLYYWPKETLEDFYQQAANCSADTIYLGEAVCSKRRATKVGDWIEMAKTLAASGKQVVLSTLALVQASSE